Protein AF-A0A2M8BTG7-F1 (afdb_monomer)

Foldseek 3Di:
DDPVVVVVVPPDDPDPPDDDDDPDDLVCLVVLLVVLQVLLVVLLCVLVDQKDWDWDQDPNDTDIDIDGRPDHSVVSNVSSVVSNVVSVVSCCVNPNPPDDD

Sequence (101 aa):
MSEAMTHLVTSIQPQPNAQVMFLITDESAAEAIATLLSLAIINYASWKHEEFFLEISLGGEEQKIRIFRELTAKEYKEYGDTYFDQAKKLIEKYFPPDDPI

Organism: NCBI:txid1974532

Structure (mmCIF, N/CA/C/O backbone):
data_AF-A0A2M8BTG7-F1
#
_entry.id   AF-A0A2M8BTG7-F1
#
loop_
_atom_site.group_PDB
_atom_site.id
_atom_site.type_symbol
_atom_site.label_atom_id
_atom_site.label_alt_id
_atom_site.label_comp_id
_atom_site.label_asym_id
_atom_site.label_entity_id
_atom_site.label_seq_id
_atom_site.pdbx_PDB_ins_code
_atom_site.Cartn_x
_atom_site.Cartn_y
_atom_site.Cartn_z
_atom_site.occupancy
_atom_site.B_iso_or_equiv
_atom_site.auth_seq_id
_atom_site.auth_comp_id
_atom_site.auth_asym_id
_atom_site.auth_atom_id
_atom_site.pdbx_PDB_model_num
ATOM 1 N N . MET A 1 1 ? -15.668 -23.793 7.671 1.00 42.78 1 MET A N 1
ATOM 2 C CA . MET A 1 1 ? -14.288 -23.270 7.571 1.00 42.78 1 MET A CA 1
ATOM 3 C C . MET A 1 1 ? -13.353 -24.415 7.903 1.00 42.78 1 MET A C 1
ATOM 5 O O . MET A 1 1 ? -13.616 -25.080 8.896 1.00 42.78 1 MET A O 1
ATOM 9 N N . SER A 1 2 ? -12.369 -24.723 7.056 1.00 34.16 2 SER A N 1
ATOM 10 C CA . SER A 1 2 ? -11.444 -25.830 7.331 1.00 34.16 2 SER A CA 1
ATOM 11 C C . SER A 1 2 ? -10.473 -25.447 8.453 1.00 34.16 2 SER A C 1
ATOM 13 O O . SER A 1 2 ? -10.086 -24.285 8.571 1.00 34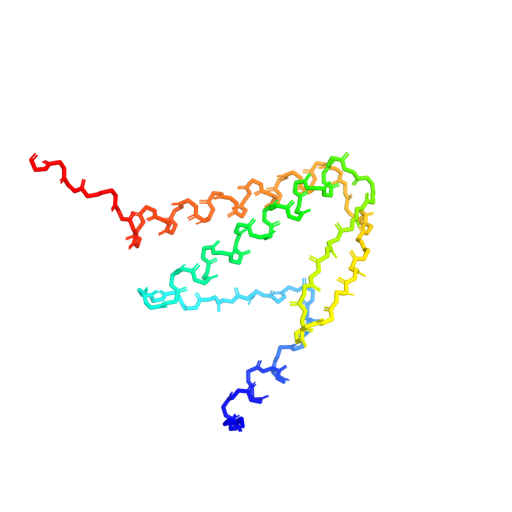.16 2 SER A O 1
ATOM 15 N N . GLU A 1 3 ? -10.068 -26.424 9.267 1.00 35.75 3 GLU A N 1
ATOM 16 C CA . GLU A 1 3 ? -9.144 -26.251 10.405 1.00 35.75 3 GLU A CA 1
ATOM 17 C C . GLU A 1 3 ? -7.808 -25.591 10.008 1.00 35.75 3 GLU A C 1
ATOM 19 O O . GLU A 1 3 ? -7.172 -24.918 10.818 1.00 35.75 3 GLU A O 1
ATOM 24 N N . ALA A 1 4 ? -7.416 -25.697 8.734 1.00 39.41 4 ALA A N 1
ATOM 25 C CA . ALA A 1 4 ? -6.225 -25.056 8.183 1.00 39.41 4 ALA A CA 1
ATOM 26 C C . ALA A 1 4 ? -6.298 -23.514 8.188 1.00 39.41 4 ALA A C 1
ATOM 28 O O . ALA A 1 4 ? -5.297 -22.856 8.465 1.00 39.41 4 ALA A O 1
ATOM 29 N N . MET A 1 5 ? -7.477 -22.921 7.948 1.00 31.14 5 MET A N 1
ATOM 30 C CA . MET A 1 5 ? -7.659 -21.460 8.006 1.00 31.14 5 MET A CA 1
ATOM 31 C C . MET A 1 5 ? -7.541 -20.928 9.438 1.00 31.14 5 MET A C 1
ATOM 33 O O . MET A 1 5 ? -7.040 -19.828 9.656 1.00 31.14 5 MET A O 1
ATOM 37 N N . THR A 1 6 ? -7.955 -21.718 10.430 1.00 34.19 6 THR A N 1
ATOM 38 C CA . THR A 1 6 ? -7.916 -21.328 11.845 1.00 34.19 6 THR A CA 1
ATOM 39 C C . THR A 1 6 ? -6.481 -21.276 12.393 1.00 34.19 6 THR A C 1
ATOM 41 O O . THR A 1 6 ? -6.180 -20.424 13.230 1.00 34.19 6 THR A O 1
ATOM 44 N N . HIS A 1 7 ? -5.567 -22.110 11.882 1.00 33.19 7 HIS A N 1
ATOM 45 C CA . HIS A 1 7 ? -4.153 -22.122 12.292 1.00 33.19 7 HIS A CA 1
ATOM 46 C C . HIS A 1 7 ? -3.303 -20.985 11.697 1.00 33.19 7 HIS A C 1
ATOM 48 O O . HIS A 1 7 ? -2.341 -20.541 12.332 1.00 33.19 7 HIS A O 1
ATOM 54 N N . LEU A 1 8 ? -3.665 -20.467 10.519 1.00 32.50 8 LEU A N 1
ATOM 55 C CA . LEU A 1 8 ? -2.967 -19.321 9.920 1.00 32.50 8 LEU A CA 1
ATOM 56 C C . LEU A 1 8 ? -3.261 -18.012 10.670 1.00 32.50 8 LEU A C 1
ATOM 58 O O . LEU A 1 8 ? -2.383 -17.171 10.824 1.00 32.50 8 LEU A O 1
ATOM 62 N N . VAL A 1 9 ? -4.484 -17.868 11.187 1.00 35.41 9 VAL A N 1
ATOM 63 C CA . VAL A 1 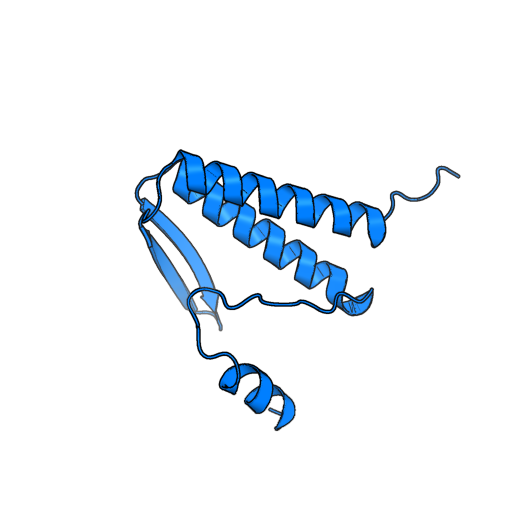9 ? -4.931 -16.665 11.910 1.00 35.41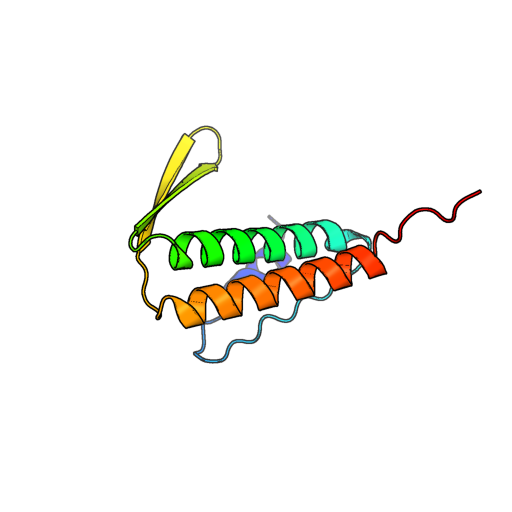 9 VAL A CA 1
ATOM 64 C C . VAL A 1 9 ? -4.429 -16.638 13.363 1.00 35.41 9 VAL A C 1
ATOM 66 O O . VAL A 1 9 ? -4.282 -15.567 13.942 1.00 35.41 9 VAL A O 1
ATOM 69 N N . THR A 1 10 ? -4.119 -17.792 13.965 1.00 31.23 10 THR A N 1
ATOM 70 C CA . THR A 1 10 ? -3.739 -17.889 15.392 1.00 31.23 10 THR A CA 1
ATOM 71 C C . THR A 1 10 ? -2.234 -17.868 15.674 1.00 31.23 10 THR A C 1
ATOM 73 O O . THR A 1 10 ? -1.846 -17.664 16.822 1.00 31.23 10 THR A O 1
ATOM 76 N N . SER A 1 11 ? -1.372 -18.045 14.668 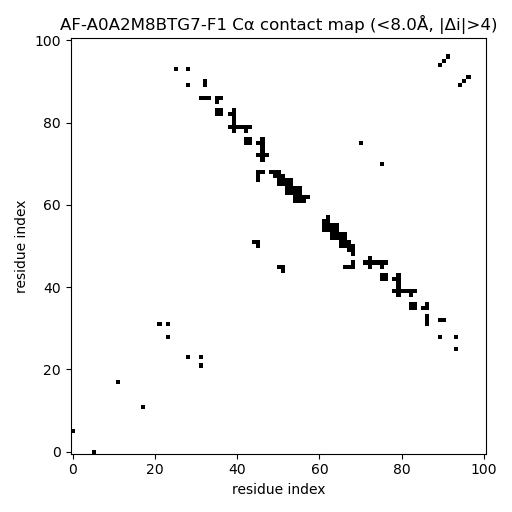1.00 31.94 11 SER A N 1
ATOM 77 C CA . SER A 1 11 ? 0.089 -18.105 14.865 1.00 31.94 11 SER A CA 1
ATOM 78 C C . SER A 1 11 ? 0.826 -16.782 14.629 1.00 31.94 11 SER A C 1
ATOM 80 O O . SER A 1 11 ? 2.010 -16.679 14.947 1.00 31.94 11 SER A O 1
ATOM 82 N N . ILE A 1 12 ? 0.142 -15.741 14.151 1.00 43.03 12 ILE A N 1
ATOM 83 C CA . ILE A 1 12 ? 0.742 -14.419 13.951 1.00 43.03 12 ILE A CA 1
ATOM 84 C C . ILE A 1 12 ? 0.420 -13.552 15.168 1.00 43.03 12 ILE A C 1
ATOM 86 O O . ILE A 1 12 ? -0.480 -12.716 15.147 1.00 43.03 12 ILE A O 1
ATOM 90 N N . GLN A 1 13 ? 1.150 -13.757 16.266 1.00 38.69 13 GLN A N 1
ATOM 91 C CA . GLN A 1 13 ? 1.217 -12.709 17.281 1.00 38.69 13 GLN A CA 1
ATOM 92 C C . GLN A 1 13 ? 1.981 -11.518 16.684 1.00 38.69 13 GLN A C 1
ATOM 94 O O . GLN A 1 13 ? 3.102 -11.713 16.206 1.00 38.69 13 GLN A O 1
ATOM 99 N N . PRO A 1 14 ? 1.411 -10.300 16.685 1.00 40.62 14 PRO A N 1
ATOM 100 C CA . PRO A 1 14 ? 2.084 -9.126 16.151 1.00 40.62 14 PRO A CA 1
ATOM 101 C C . PRO A 1 14 ? 3.290 -8.802 17.039 1.00 40.62 14 PRO A C 1
ATOM 103 O O . PRO A 1 14 ? 3.158 -8.225 18.115 1.00 40.62 14 PRO A O 1
ATOM 106 N N . GLN A 1 15 ? 4.477 -9.227 16.610 1.00 44.34 15 GLN A N 1
ATOM 107 C CA . GLN A 1 15 ? 5.736 -8.787 17.199 1.00 44.34 15 GLN A CA 1
ATOM 108 C C . GLN A 1 15 ? 6.223 -7.517 16.490 1.00 44.34 15 GLN A C 1
ATOM 110 O O . GLN A 1 15 ? 5.937 -7.352 15.303 1.00 44.34 15 GLN A O 1
ATOM 115 N N . PRO A 1 16 ? 7.016 -6.654 17.157 1.00 42.78 16 PRO A N 1
ATOM 116 C CA . PRO A 1 16 ? 7.505 -5.391 16.586 1.00 42.78 16 PRO A CA 1
ATOM 117 C C . PRO A 1 16 ? 8.266 -5.534 15.257 1.00 42.78 16 PRO A C 1
ATOM 119 O O . PRO A 1 16 ? 8.424 -4.556 14.541 1.00 42.78 16 PRO A O 1
ATOM 122 N N . ASN A 1 17 ? 8.710 -6.750 14.920 1.00 47.00 17 ASN A N 1
ATOM 123 C CA . ASN A 1 17 ? 9.451 -7.086 13.704 1.00 47.00 17 ASN A CA 1
ATOM 124 C C . ASN A 1 17 ? 8.839 -8.284 12.956 1.00 47.00 17 ASN A C 1
ATOM 126 O O . ASN A 1 17 ? 9.565 -9.053 12.325 1.00 47.00 17 ASN A O 1
ATOM 130 N N . ALA A 1 18 ? 7.526 -8.504 13.070 1.00 44.19 18 ALA A N 1
ATOM 131 C CA . ALA A 1 18 ? 6.859 -9.569 12.332 1.00 44.19 18 ALA A CA 1
ATOM 132 C C . ALA A 1 18 ? 6.972 -9.300 10.821 1.00 44.19 18 ALA A C 1
ATOM 134 O O . ALA A 1 18 ? 6.262 -8.468 10.261 1.00 44.19 18 ALA A O 1
ATOM 135 N N . GLN A 1 19 ? 7.894 -9.997 10.158 1.00 49.38 19 GLN A N 1
ATOM 136 C CA . GLN A 1 19 ? 7.960 -10.023 8.705 1.00 49.38 19 GLN A CA 1
ATOM 137 C C . GLN A 1 19 ? 6.883 -10.977 8.203 1.00 49.38 19 GLN A C 1
ATOM 139 O O . GLN A 1 19 ? 6.951 -12.186 8.426 1.00 49.38 19 GLN A O 1
ATOM 144 N N . VAL A 1 20 ? 5.875 -10.428 7.531 1.00 49.84 20 VAL A N 1
ATOM 145 C CA . VAL A 1 20 ? 4.894 -11.242 6.819 1.00 49.84 20 VAL A CA 1
ATOM 146 C C . VAL A 1 20 ? 5.528 -11.669 5.500 1.00 49.84 20 VAL A C 1
ATOM 148 O O . VAL A 1 20 ? 5.760 -10.852 4.611 1.00 49.84 20 VAL A O 1
ATOM 151 N N . MET A 1 21 ? 5.853 -12.955 5.392 1.00 54.19 21 MET A N 1
ATOM 152 C CA . MET A 1 21 ? 6.338 -13.557 4.155 1.00 54.19 21 MET A CA 1
ATOM 153 C C . MET A 1 21 ? 5.142 -14.079 3.360 1.00 54.19 21 MET A C 1
ATOM 155 O O . MET A 1 21 ? 4.465 -15.011 3.790 1.00 54.19 21 MET A O 1
ATOM 159 N N . PHE A 1 22 ? 4.896 -13.495 2.192 1.00 56.47 22 PHE A N 1
ATOM 160 C CA . PHE A 1 22 ? 3.906 -14.002 1.249 1.00 56.47 22 PHE A CA 1
ATOM 161 C C . PHE A 1 22 ? 4.592 -14.960 0.274 1.00 56.47 22 PHE A C 1
ATOM 163 O O . PHE A 1 22 ? 5.514 -14.566 -0.441 1.00 56.47 22 PHE A O 1
ATOM 170 N N . LEU A 1 23 ? 4.150 -16.220 0.234 1.00 66.38 23 LEU A N 1
ATOM 171 C CA . LEU A 1 23 ? 4.479 -17.102 -0.883 1.00 66.38 23 LEU A CA 1
ATOM 172 C C . LEU A 1 23 ? 3.572 -16.715 -2.055 1.00 66.38 23 LEU A C 1
ATOM 174 O O . LEU A 1 23 ? 2.372 -16.977 -2.024 1.00 66.38 23 LEU A O 1
ATOM 178 N N . ILE A 1 24 ? 4.150 -16.063 -3.062 1.00 75.94 24 ILE A N 1
ATOM 179 C CA . ILE A 1 24 ? 3.414 -15.581 -4.232 1.00 75.94 24 ILE A CA 1
ATOM 180 C C . ILE A 1 24 ? 3.554 -16.605 -5.359 1.00 75.94 24 ILE A C 1
ATOM 182 O O . ILE A 1 24 ? 4.652 -16.827 -5.880 1.00 75.94 24 ILE A O 1
ATOM 186 N N . THR A 1 25 ? 2.439 -17.229 -5.721 1.00 77.81 25 THR A N 1
ATOM 187 C CA . THR A 1 25 ? 2.296 -18.123 -6.876 1.00 77.81 25 THR A CA 1
ATOM 188 C C . THR A 1 25 ? 1.548 -17.391 -7.988 1.00 77.81 25 THR A C 1
ATOM 190 O O . THR A 1 25 ? 1.008 -16.313 -7.752 1.00 77.81 25 THR A O 1
ATOM 193 N N . ASP A 1 26 ? 1.480 -17.966 -9.189 1.00 76.38 26 ASP A N 1
ATOM 194 C CA . ASP A 1 26 ? 0.691 -17.384 -10.288 1.00 76.38 26 ASP A CA 1
ATOM 195 C C . ASP A 1 26 ? -0.788 -17.217 -9.891 1.00 76.38 26 ASP A C 1
ATOM 197 O O . ASP A 1 26 ? -1.422 -16.222 -10.229 1.00 76.38 26 ASP A O 1
ATOM 201 N N . GLU A 1 27 ? -1.311 -18.153 -9.095 1.00 79.69 27 GLU A N 1
ATOM 202 C CA . GLU A 1 27 ? -2.690 -18.148 -8.594 1.00 79.69 27 GLU A CA 1
ATOM 203 C C . GLU A 1 27 ? -2.953 -17.095 -7.509 1.00 79.69 27 GLU A C 1
ATOM 205 O O . GLU A 1 27 ? -4.098 -16.698 -7.348 1.00 79.69 27 GLU A O 1
ATOM 210 N N . SER A 1 28 ? -1.926 -16.657 -6.765 1.00 81.00 28 SER A N 1
ATOM 211 C CA . SER A 1 28 ? -2.056 -15.675 -5.672 1.00 81.00 28 SER A CA 1
ATOM 212 C C . SER A 1 28 ? -1.435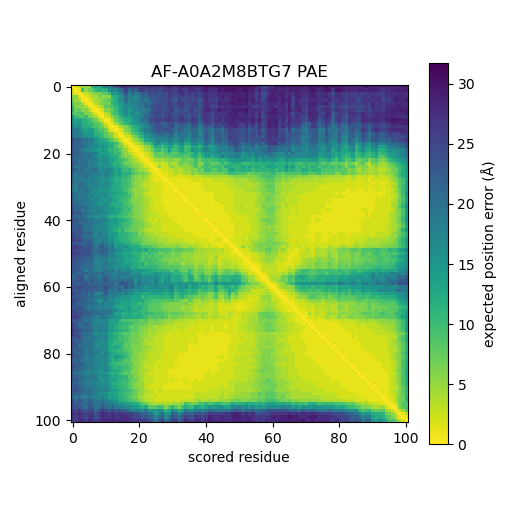 -14.308 -5.985 1.00 81.00 28 SER A C 1
ATOM 214 O O . SER A 1 28 ? -1.413 -13.404 -5.139 1.00 81.00 28 SER A O 1
ATOM 216 N N . ALA A 1 29 ? -0.884 -14.145 -7.192 1.00 83.75 29 ALA A N 1
ATOM 217 C CA . ALA A 1 29 ? -0.186 -12.935 -7.609 1.00 83.75 29 ALA A CA 1
ATOM 218 C C . ALA A 1 29 ? -1.119 -11.723 -7.644 1.00 83.75 29 ALA A C 1
ATOM 220 O O . ALA A 1 29 ? -0.733 -10.643 -7.194 1.00 83.75 29 ALA A O 1
ATOM 221 N N . ALA A 1 30 ? -2.350 -11.903 -8.128 1.00 87.06 30 ALA A N 1
ATOM 222 C CA . ALA A 1 30 ? -3.337 -10.834 -8.203 1.00 87.06 30 ALA A CA 1
ATOM 223 C C . ALA A 1 30 ? -3.702 -10.302 -6.807 1.00 87.06 30 ALA A C 1
ATOM 225 O O . ALA A 1 30 ? -3.712 -9.090 -6.592 1.00 87.06 30 ALA A O 1
ATOM 226 N N . GLU A 1 31 ? -3.926 -11.186 -5.834 1.00 85.25 31 GLU A N 1
ATOM 227 C CA . GLU A 1 31 ? -4.237 -10.832 -4.449 1.00 85.25 31 GLU A CA 1
ATOM 228 C C . GLU A 1 31 ? -3.055 -10.145 -3.762 1.00 85.25 31 GLU A C 1
ATOM 230 O O . GLU A 1 31 ? -3.239 -9.152 -3.050 1.00 85.25 31 GLU A O 1
ATOM 235 N N . ALA A 1 32 ? -1.832 -10.630 -3.997 1.00 85.56 32 ALA A N 1
ATOM 236 C CA . ALA A 1 32 ? -0.623 -10.007 -3.469 1.00 85.56 32 ALA A CA 1
ATOM 237 C C . ALA A 1 32 ? -0.433 -8.586 -4.029 1.00 85.56 32 ALA A C 1
ATOM 239 O O . ALA A 1 32 ? -0.191 -7.646 -3.268 1.00 85.56 32 ALA A O 1
ATOM 240 N N . ILE A 1 33 ? -0.612 -8.404 -5.342 1.00 88.75 33 ILE A N 1
ATOM 241 C CA . ILE A 1 33 ? -0.560 -7.092 -6.003 1.00 88.75 33 ILE A CA 1
ATOM 242 C 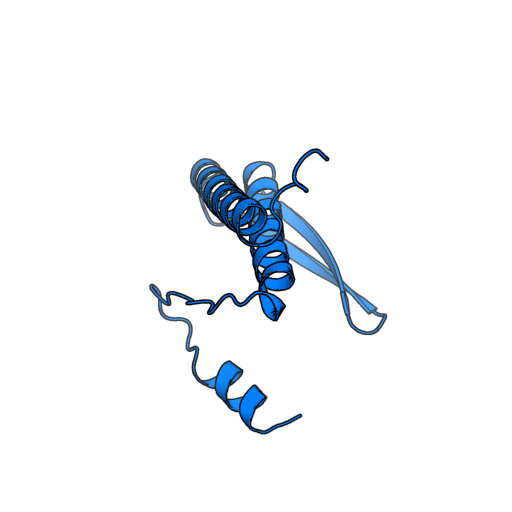C . ILE A 1 33 ? -1.651 -6.169 -5.448 1.00 88.75 33 ILE A C 1
ATOM 244 O O . ILE A 1 33 ? -1.352 -5.041 -5.058 1.00 88.75 33 ILE A O 1
ATOM 248 N N . ALA A 1 34 ? -2.897 -6.640 -5.348 1.00 88.31 34 ALA A N 1
ATOM 249 C CA . ALA A 1 34 ? -4.012 -5.856 -4.819 1.00 88.31 34 ALA A CA 1
ATOM 250 C C . ALA A 1 34 ? -3.775 -5.419 -3.364 1.00 88.31 34 ALA A C 1
ATOM 252 O O . ALA A 1 34 ? -4.067 -4.277 -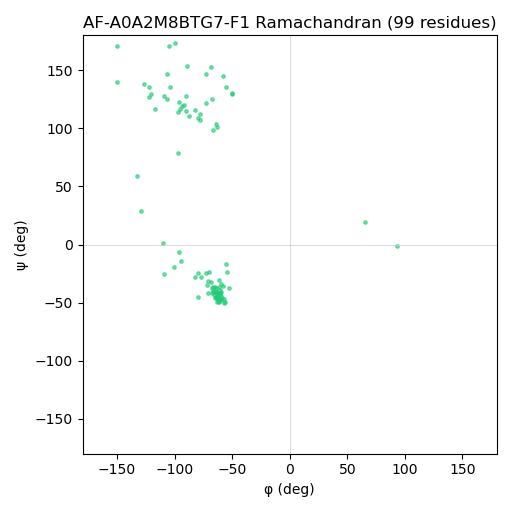2.999 1.00 88.31 34 ALA A O 1
ATOM 253 N N . THR A 1 35 ? -3.189 -6.296 -2.546 1.00 86.69 35 THR A N 1
ATOM 254 C CA . THR A 1 35 ? -2.824 -5.994 -1.156 1.00 86.69 35 THR A CA 1
ATOM 255 C C . THR A 1 35 ? -1.770 -4.890 -1.094 1.00 86.69 35 THR A C 1
ATOM 257 O O . THR A 1 35 ? -1.956 -3.898 -0.390 1.00 86.69 35 THR A O 1
ATOM 260 N N . LEU A 1 36 ? -0.689 -5.009 -1.869 1.00 88.75 36 LEU A N 1
ATOM 261 C CA . LEU A 1 36 ? 0.383 -4.009 -1.912 1.00 88.75 36 LEU A CA 1
ATOM 262 C C . LEU A 1 36 ? -0.106 -2.654 -2.434 1.00 88.75 36 LEU A C 1
ATOM 264 O O . LEU A 1 36 ? 0.223 -1.618 -1.858 1.00 88.75 36 LEU A O 1
ATOM 268 N N . LEU A 1 37 ? -0.940 -2.646 -3.477 1.00 93.00 37 LEU A N 1
ATOM 269 C CA . LEU A 1 37 ? -1.539 -1.414 -3.991 1.00 93.00 37 LEU A CA 1
ATOM 270 C C . LEU A 1 37 ? -2.464 -0.759 -2.960 1.00 93.00 37 LEU A C 1
ATOM 272 O O . LEU A 1 37 ? -2.424 0.458 -2.790 1.00 93.00 37 LEU A O 1
ATOM 276 N N . SER A 1 38 ? -3.243 -1.553 -2.225 1.00 89.81 38 SER A N 1
ATOM 277 C CA . SER A 1 38 ? -4.096 -1.046 -1.144 1.00 89.81 38 SER A CA 1
ATOM 278 C C . SER A 1 38 ? -3.259 -0.403 -0.034 1.00 89.81 38 SER A C 1
ATOM 280 O O . SER A 1 38 ? -3.556 0.713 0.393 1.00 89.81 38 SER A O 1
ATOM 282 N N . LEU A 1 39 ? -2.162 -1.047 0.383 1.00 89.19 39 LEU A N 1
ATOM 283 C CA . LEU A 1 39 ? -1.220 -0.480 1.353 1.00 89.19 39 LEU A CA 1
ATOM 284 C C . LEU A 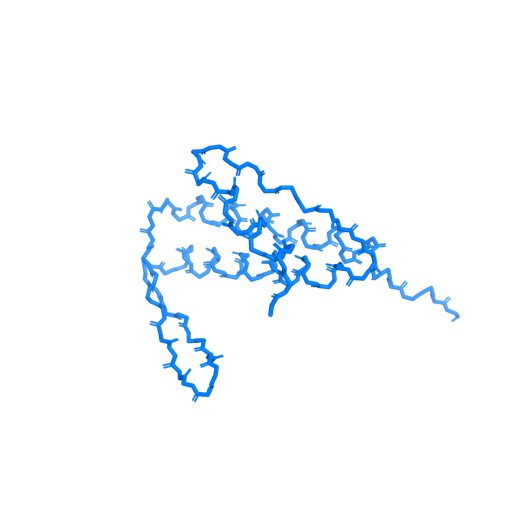1 39 ? -0.592 0.822 0.842 1.00 89.19 39 LEU A C 1
ATOM 286 O O . LEU A 1 39 ? -0.498 1.786 1.604 1.00 89.19 39 LEU A O 1
ATOM 290 N N . ALA A 1 40 ? -0.209 0.884 -0.436 1.00 93.00 40 ALA A N 1
ATOM 291 C CA . ALA A 1 40 ? 0.318 2.100 -1.048 1.00 93.00 40 ALA A CA 1
ATOM 292 C C . ALA A 1 40 ? -0.704 3.251 -1.003 1.00 93.00 40 ALA A C 1
ATOM 294 O O . ALA A 1 40 ? -0.372 4.348 -0.557 1.00 93.00 40 ALA A O 1
ATOM 295 N N . ILE A 1 41 ? -1.962 2.993 -1.380 1.00 92.50 41 ILE A N 1
ATOM 296 C CA . ILE A 1 41 ? -3.054 3.983 -1.355 1.00 92.50 41 ILE A CA 1
ATOM 297 C C . ILE A 1 41 ? -3.288 4.512 0.063 1.00 92.50 41 ILE A C 1
ATOM 299 O O . ILE A 1 41 ? -3.341 5.726 0.262 1.00 92.50 41 ILE A O 1
ATOM 303 N N . ILE A 1 42 ? -3.382 3.617 1.051 1.00 90.38 42 ILE A N 1
ATOM 304 C CA . ILE A 1 42 ? -3.556 3.976 2.466 1.00 90.38 42 ILE A CA 1
ATOM 305 C C . ILE A 1 42 ? -2.411 4.882 2.929 1.00 90.38 42 ILE A C 1
ATOM 307 O O . ILE A 1 42 ? -2.647 5.921 3.541 1.00 90.38 42 ILE A O 1
ATOM 311 N N . ASN A 1 43 ? -1.167 4.526 2.604 1.00 92.19 43 ASN A N 1
ATOM 312 C CA . ASN A 1 43 ? 0.000 5.316 2.987 1.00 92.19 43 ASN A CA 1
ATOM 313 C C . ASN A 1 43 ? 0.034 6.682 2.284 1.00 92.19 43 ASN A C 1
ATOM 315 O O . ASN A 1 43 ? 0.316 7.691 2.927 1.00 92.19 43 ASN A O 1
ATOM 319 N N . TYR A 1 44 ? -0.318 6.766 1.000 1.00 94.38 44 TYR A N 1
ATOM 320 C CA . TYR A 1 44 ? -0.400 8.051 0.303 1.00 94.38 44 TYR A CA 1
ATOM 321 C C . TYR A 1 44 ? -1.524 8.948 0.826 1.00 94.38 44 TYR A C 1
ATOM 323 O O . TYR A 1 44 ? -1.324 10.160 0.933 1.00 94.38 44 TYR A O 1
ATOM 331 N N . ALA A 1 45 ? -2.670 8.379 1.205 1.00 91.88 45 ALA A N 1
ATOM 332 C CA . ALA A 1 45 ? -3.732 9.125 1.871 1.00 91.88 45 ALA A CA 1
ATOM 333 C C . ALA A 1 45 ? -3.238 9.697 3.212 1.00 91.88 45 ALA A C 1
ATOM 335 O O . ALA A 1 45 ? -3.325 10.907 3.421 1.00 91.88 45 ALA A O 1
ATOM 336 N N . SER A 1 46 ? -2.609 8.872 4.056 1.00 91.56 46 SER A N 1
ATOM 337 C CA . SER A 1 46 ? -1.985 9.296 5.322 1.00 91.56 46 SER A CA 1
ATOM 338 C C . SER A 1 46 ? -0.849 10.308 5.143 1.00 91.56 46 SER A C 1
ATOM 340 O O . SER A 1 46 ? -0.602 11.145 6.008 1.00 91.56 46 SER A O 1
ATOM 342 N N . TRP A 1 47 ? -0.123 10.263 4.023 1.00 92.94 47 TRP A N 1
ATOM 343 C CA . TRP A 1 47 ? 0.894 11.267 3.711 1.00 92.94 47 TRP A CA 1
ATOM 344 C C . TRP A 1 47 ? 0.260 12.645 3.479 1.00 92.94 47 TRP A C 1
ATOM 346 O O . TRP A 1 47 ? 0.776 13.657 3.962 1.00 92.94 47 TRP A O 1
ATOM 356 N N . LYS A 1 48 ? -0.852 12.692 2.735 1.00 93.19 48 LYS A N 1
ATOM 357 C CA . LYS A 1 48 ? -1.529 13.938 2.346 1.00 93.19 48 LYS A CA 1
ATOM 358 C C . LYS A 1 48 ? -2.456 14.496 3.417 1.00 93.19 48 LYS A C 1
ATOM 360 O O . LYS A 1 48 ? -2.651 15.710 3.461 1.00 93.19 48 LYS A O 1
ATOM 365 N N . HIS A 1 49 ? -3.007 13.635 4.258 1.00 90.19 49 HIS A N 1
ATOM 366 C CA . HIS A 1 49 ? -4.041 13.985 5.218 1.00 90.19 49 HIS A CA 1
ATOM 367 C C . HIS A 1 49 ? -3.630 13.545 6.621 1.00 90.19 49 HIS A C 1
ATOM 369 O O . HIS A 1 49 ? -3.106 12.455 6.815 1.00 90.19 49 HIS A O 1
ATOM 375 N N . GLU A 1 50 ? -3.872 14.394 7.618 1.00 85.38 50 GLU A N 1
ATOM 376 C CA . GLU A 1 50 ? -3.637 14.024 9.023 1.00 85.38 50 GLU A CA 1
ATOM 377 C C . GLU A 1 50 ? -4.654 12.985 9.518 1.00 85.38 50 GLU A C 1
ATOM 379 O O . GLU A 1 50 ? -4.382 12.224 10.446 1.00 85.38 50 GLU A O 1
ATOM 384 N N . GLU A 1 51 ? -5.811 12.942 8.861 1.00 88.62 51 GLU A N 1
ATOM 385 C CA . GLU A 1 51 ? -6.919 12.046 9.139 1.00 88.62 51 GLU A CA 1
ATOM 386 C C . GLU A 1 51 ? -7.682 11.753 7.840 1.00 88.62 51 GLU A C 1
ATOM 388 O O . GLU A 1 51 ? -7.907 12.662 7.035 1.00 88.62 51 GLU A O 1
ATOM 393 N N . PHE A 1 52 ? -8.111 10.505 7.642 1.00 88.56 52 PHE A N 1
ATOM 394 C CA . PHE A 1 52 ? -9.008 10.129 6.548 1.00 88.56 52 PHE A CA 1
ATOM 395 C C . PHE A 1 52 ? -9.907 8.939 6.918 1.00 88.56 52 PHE A C 1
ATOM 397 O O . PHE A 1 52 ? -9.743 8.298 7.959 1.00 88.56 52 PHE A O 1
ATOM 404 N N . PHE A 1 53 ? -10.875 8.651 6.047 1.00 86.94 53 PHE A N 1
ATOM 405 C CA . PHE A 1 53 ? -11.852 7.582 6.227 1.00 86.94 53 PHE A CA 1
ATOM 406 C C . PHE A 1 53 ? -11.787 6.606 5.053 1.00 86.94 53 PHE A C 1
ATOM 408 O O . PHE A 1 53 ? -11.759 7.027 3.898 1.00 86.94 53 PHE A O 1
ATOM 415 N N . LEU A 1 54 ? -11.803 5.312 5.358 1.00 82.69 54 LEU A N 1
ATOM 416 C CA . LEU A 1 54 ? -12.042 4.240 4.397 1.00 82.69 54 LEU A CA 1
ATOM 417 C C . LEU A 1 54 ? -13.433 3.682 4.636 1.00 82.69 54 LEU A C 1
ATOM 419 O O . LEU A 1 54 ? -13.753 3.261 5.744 1.00 82.69 54 LEU A O 1
ATOM 423 N N . GLU A 1 55 ? -14.249 3.669 3.596 1.00 84.25 55 GLU A N 1
ATOM 424 C CA . GLU A 1 55 ? -15.537 2.993 3.619 1.00 84.25 55 GLU A CA 1
ATOM 425 C C . GLU A 1 55 ? -15.357 1.607 3.005 1.00 84.25 55 GLU A C 1
ATOM 427 O O . GLU A 1 55 ? -14.864 1.475 1.885 1.00 84.25 55 GLU A O 1
ATOM 432 N N . ILE A 1 56 ? -15.690 0.572 3.771 1.00 79.81 56 ILE A N 1
ATOM 433 C CA . ILE A 1 56 ? -15.597 -0.818 3.336 1.00 79.81 56 ILE A CA 1
ATOM 434 C C . ILE A 1 56 ? -16.984 -1.434 3.468 1.00 79.81 56 ILE A C 1
ATOM 436 O O . ILE A 1 56 ? -17.597 -1.383 4.535 1.00 79.81 56 ILE A O 1
ATOM 440 N N . SER A 1 57 ? -17.474 -2.035 2.387 1.00 74.69 57 SER A N 1
ATOM 441 C CA . SER A 1 57 ? -18.707 -2.818 2.407 1.00 74.69 57 SER A CA 1
ATOM 442 C C . SER A 1 57 ? -18.381 -4.263 2.780 1.00 74.69 57 SER A C 1
ATOM 444 O O . SER A 1 57 ? -17.773 -4.991 1.993 1.00 74.69 57 SER A O 1
ATOM 446 N N . LEU A 1 58 ? -18.791 -4.695 3.971 1.00 67.38 58 LEU A N 1
ATOM 447 C CA . LEU A 1 58 ? -18.651 -6.081 4.424 1.00 67.38 58 LEU A CA 1
ATOM 448 C C . LEU A 1 58 ? -20.044 -6.662 4.657 1.00 67.38 58 LEU A C 1
ATOM 450 O O . LEU A 1 58 ? -20.800 -6.177 5.489 1.00 67.38 58 LEU A O 1
ATOM 454 N N . GLY A 1 59 ? -20.412 -7.696 3.895 1.00 71.31 59 GLY A N 1
ATOM 455 C CA . GLY A 1 59 ? -21.691 -8.393 4.088 1.00 71.31 59 GLY A CA 1
ATOM 456 C C . GLY A 1 59 ? -22.952 -7.558 3.813 1.00 71.31 59 GLY A C 1
ATOM 457 O O . GLY A 1 59 ? -24.023 -7.937 4.272 1.00 71.31 59 GLY A O 1
ATOM 458 N N . GLY A 1 60 ? -22.846 -6.453 3.067 1.00 78.44 60 GLY A N 1
ATOM 459 C CA . GLY A 1 60 ? -23.975 -5.567 2.744 1.00 78.44 60 GLY A CA 1
ATOM 460 C C . GLY A 1 60 ? -24.162 -4.385 3.701 1.00 78.44 60 GLY A C 1
ATOM 461 O O . GLY A 1 60 ? -25.032 -3.556 3.454 1.00 78.44 60 GLY A O 1
ATOM 462 N N . GLU A 1 61 ? -23.332 -4.271 4.741 1.00 76.31 61 GLU A N 1
ATOM 463 C CA . GLU A 1 61 ? -23.276 -3.100 5.619 1.00 76.31 61 GLU A CA 1
ATOM 464 C C . GLU A 1 61 ? -22.043 -2.243 5.286 1.00 76.31 61 GLU A C 1
ATOM 466 O O . GLU A 1 61 ? -20.941 -2.760 5.076 1.00 76.31 61 GLU A O 1
ATOM 471 N N . GLU A 1 62 ? -22.232 -0.923 5.211 1.00 77.69 62 GLU A N 1
ATOM 472 C CA . GLU A 1 62 ? -21.140 0.040 5.047 1.00 77.69 62 GLU A CA 1
ATOM 473 C C . GLU A 1 62 ? -20.503 0.338 6.404 1.00 77.69 62 GLU A C 1
ATOM 475 O O . GLU A 1 62 ? -21.125 0.927 7.292 1.00 77.69 62 GLU A O 1
ATOM 480 N N . GLN A 1 63 ? -19.232 -0.030 6.554 1.00 79.69 63 GLN A N 1
ATOM 481 C CA . GLN A 1 63 ? -18.443 0.306 7.728 1.00 79.69 63 GLN A CA 1
ATOM 482 C C . GLN A 1 63 ? -17.383 1.349 7.371 1.00 79.69 63 GLN A C 1
ATOM 484 O O . GLN A 1 63 ? -16.585 1.167 6.453 1.00 79.69 63 GLN A O 1
ATOM 489 N N . LYS A 1 64 ? -17.344 2.445 8.137 1.00 82.31 64 LYS A N 1
ATOM 490 C CA . LYS A 1 64 ? -16.320 3.489 8.012 1.00 82.31 64 LYS A CA 1
ATOM 491 C C . LYS A 1 64 ? -15.193 3.243 9.002 1.00 82.31 64 LYS A C 1
ATOM 493 O O . LYS A 1 64 ? -15.396 3.313 10.213 1.00 82.31 64 LYS A O 1
ATOM 498 N N . ILE A 1 65 ? -13.996 2.999 8.486 1.00 82.75 65 ILE A N 1
ATOM 499 C CA . ILE A 1 65 ? -12.759 2.930 9.257 1.00 82.75 65 ILE A CA 1
ATOM 500 C C . ILE A 1 65 ? -12.117 4.312 9.234 1.00 82.75 65 ILE A C 1
ATOM 502 O O . ILE A 1 65 ? -11.775 4.837 8.176 1.00 82.75 65 ILE A O 1
ATOM 506 N N . ARG A 1 66 ? -11.961 4.908 10.415 1.00 84.88 66 ARG A N 1
ATOM 507 C CA . ARG A 1 66 ? -11.259 6.179 10.600 1.00 84.88 66 ARG A CA 1
ATOM 508 C C . ARG A 1 66 ? -9.787 5.898 10.863 1.00 84.88 66 ARG A C 1
ATOM 510 O O . ARG A 1 66 ? -9.474 5.117 11.758 1.00 84.88 66 ARG A O 1
ATOM 517 N N . ILE A 1 67 ? -8.905 6.536 10.103 1.00 84.81 67 ILE A N 1
ATOM 518 C CA . ILE A 1 67 ? -7.458 6.370 10.229 1.00 84.81 67 ILE A CA 1
ATOM 519 C C . ILE A 1 67 ? -6.832 7.721 10.546 1.00 84.81 67 ILE A C 1
ATOM 521 O O . ILE A 1 67 ? -7.073 8.714 9.857 1.00 84.81 67 ILE A O 1
ATOM 525 N N . PHE A 1 68 ? -6.008 7.730 11.591 1.00 86.75 68 PHE A N 1
ATOM 526 C CA . PHE A 1 68 ? -5.202 8.872 11.991 1.00 86.75 68 PHE A CA 1
ATOM 527 C C . PHE A 1 68 ? -3.743 8.623 11.648 1.00 86.75 68 PHE A C 1
ATOM 529 O O . PHE A 1 68 ? -3.255 7.494 11.695 1.00 86.75 68 PHE A O 1
ATOM 536 N N . ARG A 1 69 ? -3.045 9.699 11.309 1.00 87.38 69 ARG A N 1
ATOM 537 C CA . ARG A 1 69 ? -1.620 9.658 11.017 1.00 87.38 69 ARG A CA 1
ATOM 538 C C . ARG A 1 69 ? -0.814 9.466 12.310 1.00 87.38 69 ARG A C 1
ATOM 540 O O . ARG A 1 69 ? -0.879 10.311 13.197 1.00 87.38 69 ARG A O 1
ATOM 547 N N . GLU A 1 70 ? -0.018 8.400 12.386 1.00 89.69 70 GLU A N 1
ATOM 548 C CA . GLU A 1 70 ? 0.828 8.076 13.554 1.00 89.69 70 GLU A CA 1
ATOM 549 C C . GLU A 1 70 ? 2.332 8.270 13.290 1.00 89.69 70 GLU A C 1
ATOM 551 O O . GLU A 1 70 ? 3.102 8.528 14.212 1.00 89.69 70 GLU A O 1
ATOM 556 N N . LEU A 1 71 ? 2.748 8.185 12.025 1.00 90.62 71 LEU A N 1
ATOM 557 C CA . LEU A 1 71 ? 4.114 8.449 11.559 1.00 90.62 71 LEU A CA 1
ATOM 558 C C . LEU A 1 71 ? 4.253 9.848 10.944 1.00 90.62 71 LEU A C 1
ATOM 560 O O . LEU A 1 71 ? 3.274 10.568 10.716 1.00 90.62 71 LEU A O 1
ATOM 564 N N . THR A 1 72 ? 5.479 10.247 10.615 1.00 93.62 72 THR A N 1
ATOM 565 C CA . THR A 1 72 ? 5.698 11.490 9.874 1.00 93.62 72 THR A CA 1
ATOM 566 C C . THR A 1 72 ? 5.168 11.384 8.444 1.00 93.62 72 THR A C 1
ATOM 568 O O . THR A 1 72 ? 5.150 10.321 7.822 1.00 93.62 72 THR A O 1
ATOM 571 N N . ALA A 1 73 ? 4.790 12.527 7.867 1.00 92.44 73 ALA A N 1
ATOM 572 C CA . ALA A 1 73 ? 4.370 12.613 6.468 1.00 92.44 73 ALA A CA 1
ATOM 573 C C . ALA A 1 73 ? 5.411 11.999 5.506 1.00 92.44 73 ALA A C 1
ATOM 575 O O . ALA A 1 73 ? 5.053 11.355 4.523 1.00 92.44 73 ALA A O 1
ATOM 576 N N . LYS A 1 74 ? 6.706 12.174 5.800 1.00 94.94 74 LYS A N 1
ATOM 577 C CA . LYS A 1 74 ? 7.794 11.621 4.987 1.00 94.94 74 LYS A CA 1
ATOM 578 C C . LYS A 1 74 ? 7.801 10.091 5.010 1.00 94.94 74 LYS A C 1
ATOM 580 O O . LYS A 1 74 ? 7.877 9.492 3.944 1.00 94.94 74 LYS A O 1
ATOM 585 N N . GLU A 1 75 ? 7.666 9.483 6.185 1.00 93.12 75 GLU A N 1
ATOM 586 C CA . GLU A 1 75 ? 7.657 8.021 6.343 1.00 93.12 75 GLU A CA 1
ATOM 587 C C . GLU A 1 75 ? 6.472 7.382 5.614 1.00 93.12 75 GLU A C 1
ATOM 589 O O . GLU A 1 75 ? 6.654 6.417 4.879 1.00 93.12 75 GLU A O 1
ATOM 594 N N . TYR A 1 76 ? 5.275 7.971 5.712 1.00 93.00 76 TYR A N 1
ATOM 595 C CA . TYR A 1 76 ? 4.119 7.496 4.943 1.00 93.00 76 TYR A CA 1
ATOM 596 C C . TYR A 1 76 ? 4.359 7.546 3.435 1.00 93.00 76 TYR A C 1
ATOM 598 O O . TYR A 1 76 ? 4.007 6.611 2.720 1.00 93.00 76 TYR A O 1
ATOM 606 N N . LYS A 1 77 ? 4.991 8.612 2.932 1.00 95.56 77 LYS A N 1
ATOM 607 C CA . LYS A 1 77 ? 5.347 8.679 1.513 1.00 95.56 77 LYS A CA 1
ATOM 608 C C . LYS A 1 77 ? 6.326 7.564 1.134 1.00 95.56 77 LYS A C 1
ATOM 610 O O . LYS A 1 77 ? 6.110 6.892 0.132 1.00 95.56 77 LYS A O 1
ATOM 615 N N . GLU A 1 78 ? 7.377 7.369 1.927 1.00 95.00 78 GLU A N 1
ATOM 616 C CA . GLU A 1 78 ? 8.416 6.360 1.678 1.00 95.00 78 GLU A CA 1
ATOM 617 C C . GLU A 1 78 ? 7.852 4.934 1.689 1.00 95.00 78 GLU A C 1
ATOM 619 O O . GLU A 1 78 ? 8.181 4.129 0.814 1.00 95.00 78 GLU A O 1
ATOM 624 N N . TYR A 1 79 ? 6.954 4.621 2.624 1.00 90.81 79 TYR A N 1
ATOM 625 C CA . TYR A 1 79 ? 6.257 3.337 2.638 1.00 90.81 79 TYR A CA 1
ATOM 626 C C . TYR A 1 79 ? 5.300 3.182 1.458 1.00 90.81 79 TYR A C 1
ATOM 628 O O . TYR A 1 79 ? 5.285 2.121 0.837 1.00 90.81 79 TYR A O 1
ATOM 636 N N . GLY A 1 80 ? 4.559 4.235 1.098 1.00 94.38 80 GLY A N 1
ATOM 637 C CA . GLY A 1 80 ? 3.710 4.236 -0.093 1.00 94.38 80 GLY A CA 1
ATOM 638 C C . GLY A 1 80 ? 4.495 3.912 -1.367 1.00 94.38 80 GLY A C 1
ATOM 639 O O . GLY A 1 80 ? 4.122 2.995 -2.098 1.00 94.38 80 GLY A O 1
ATOM 640 N N . ASP A 1 81 ? 5.627 4.592 -1.571 1.00 96.56 81 ASP A N 1
ATOM 641 C CA . ASP A 1 81 ? 6.533 4.352 -2.701 1.00 96.56 81 ASP A CA 1
ATOM 642 C C . ASP A 1 81 ? 7.076 2.913 -2.685 1.00 96.56 81 ASP A C 1
ATOM 644 O O . ASP A 1 81 ? 7.074 2.229 -3.707 1.00 96.56 81 ASP A O 1
ATOM 648 N N . THR A 1 82 ? 7.465 2.411 -1.509 1.00 93.25 82 THR A N 1
ATOM 649 C CA . THR A 1 82 ? 7.994 1.049 -1.350 1.00 93.25 82 THR A CA 1
ATOM 650 C C . THR A 1 82 ? 6.974 -0.016 -1.760 1.00 93.25 82 THR A C 1
ATOM 652 O O . THR A 1 82 ? 7.311 -0.931 -2.514 1.00 93.25 82 THR A O 1
ATOM 655 N N . TYR A 1 83 ? 5.727 0.085 -1.289 1.00 92.12 83 TYR A N 1
ATOM 656 C CA . TYR A 1 83 ? 4.679 -0.879 -1.640 1.00 92.12 83 TYR A CA 1
ATOM 657 C C . TYR A 1 83 ? 4.286 -0.791 -3.116 1.00 92.12 83 TYR A C 1
ATOM 659 O O . TYR A 1 83 ? 4.067 -1.822 -3.755 1.00 92.12 83 TYR A O 1
ATOM 667 N N . PHE A 1 84 ? 4.249 0.420 -3.676 1.00 95.50 84 PHE A N 1
ATOM 668 C CA . PHE A 1 84 ? 3.971 0.625 -5.094 1.00 95.50 84 PHE A CA 1
ATOM 669 C C . PHE A 1 84 ? 5.045 -0.015 -5.987 1.00 95.50 84 PHE A C 1
ATOM 671 O O . PHE A 1 84 ? 4.720 -0.755 -6.919 1.00 95.50 84 PHE A O 1
ATOM 678 N N . ASP A 1 85 ? 6.324 0.181 -5.661 1.00 95.12 85 ASP A N 1
ATOM 679 C CA . ASP A 1 85 ? 7.439 -0.426 -6.392 1.00 95.12 85 ASP A CA 1
ATOM 680 C C . ASP A 1 85 ? 7.433 -1.959 -6.295 1.00 95.12 85 ASP A C 1
ATOM 682 O O . ASP A 1 85 ? 7.745 -2.652 -7.268 1.00 95.12 85 ASP A O 1
ATOM 686 N N . GLN A 1 86 ? 7.070 -2.513 -5.134 1.00 89.75 86 GLN A N 1
ATOM 687 C CA . GLN A 1 86 ? 6.905 -3.959 -4.966 1.00 89.75 86 GLN A CA 1
ATOM 688 C C . GLN A 1 86 ? 5.762 -4.500 -5.831 1.00 89.75 86 GLN A C 1
ATOM 690 O O . GLN A 1 86 ? 5.956 -5.500 -6.524 1.00 89.75 86 GLN A O 1
ATOM 695 N N . ALA A 1 87 ? 4.607 -3.826 -5.851 1.00 91.12 87 ALA A N 1
ATOM 696 C CA . ALA A 1 87 ? 3.481 -4.210 -6.700 1.00 91.12 87 ALA A CA 1
ATOM 697 C C . ALA A 1 87 ? 3.868 -4.192 -8.184 1.00 91.12 87 ALA A C 1
ATOM 699 O O . ALA A 1 87 ? 3.593 -5.152 -8.900 1.00 91.12 87 ALA A O 1
ATOM 700 N N . LYS A 1 88 ? 4.578 -3.151 -8.636 1.00 94.19 88 LYS A N 1
ATOM 701 C CA . LYS A 1 88 ? 5.047 -3.036 -10.022 1.00 94.19 88 LYS A CA 1
ATOM 702 C C . LYS A 1 88 ? 5.940 -4.209 -10.433 1.00 94.19 88 LYS A C 1
ATOM 704 O O . LYS A 1 88 ? 5.709 -4.805 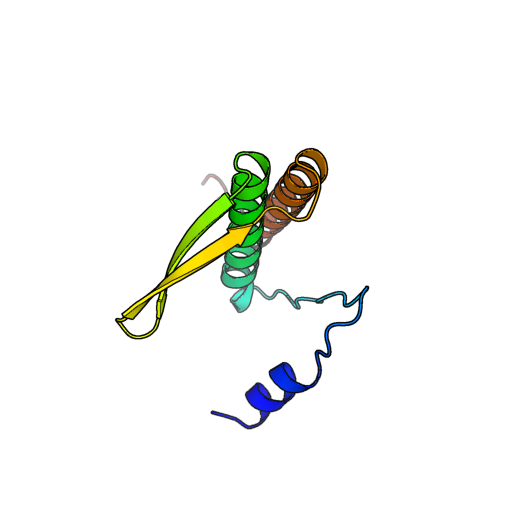-11.480 1.00 94.19 88 LYS A O 1
ATOM 709 N N . LYS A 1 89 ? 6.904 -4.592 -9.590 1.00 91.62 89 LYS A N 1
ATOM 710 C CA . LYS A 1 89 ? 7.786 -5.746 -9.851 1.00 91.62 89 LYS A CA 1
ATOM 711 C C . LYS A 1 89 ? 7.013 -7.060 -9.968 1.00 91.62 89 LYS A C 1
ATOM 713 O O . LYS A 1 89 ? 7.385 -7.920 -10.761 1.00 91.62 89 LYS A O 1
ATOM 718 N N . LEU A 1 90 ? 5.957 -7.235 -9.172 1.00 89.38 90 LEU A N 1
ATOM 719 C CA . LEU A 1 90 ? 5.102 -8.418 -9.267 1.00 89.38 90 LEU A CA 1
ATOM 720 C C . LEU A 1 90 ? 4.250 -8.396 -10.537 1.00 89.38 90 LEU A C 1
ATOM 722 O O . LEU A 1 90 ? 4.157 -9.423 -11.199 1.00 89.38 90 LEU A O 1
ATOM 726 N N . ILE A 1 91 ? 3.694 -7.242 -10.914 1.00 91.94 91 ILE A N 1
ATOM 727 C CA . ILE A 1 91 ? 2.959 -7.085 -12.176 1.00 91.94 91 ILE A CA 1
ATOM 728 C C . ILE A 1 91 ? 3.860 -7.464 -13.354 1.00 91.94 91 ILE A C 1
ATOM 730 O O . ILE A 1 91 ? 3.491 -8.321 -14.141 1.00 91.94 91 ILE A O 1
ATOM 734 N N . GLU A 1 92 ? 5.072 -6.912 -13.429 1.00 91.44 92 GLU A N 1
ATOM 735 C CA . GLU A 1 92 ? 6.023 -7.211 -14.511 1.00 91.44 92 GLU A CA 1
ATOM 736 C C . GLU A 1 92 ? 6.397 -8.700 -14.586 1.00 91.44 92 GLU A C 1
ATOM 738 O O . GLU A 1 92 ? 6.623 -9.227 -15.673 1.00 91.44 92 GLU A O 1
ATOM 743 N N . LYS A 1 93 ? 6.463 -9.386 -13.439 1.00 89.69 93 LYS A N 1
ATOM 744 C CA . LYS A 1 93 ? 6.839 -10.802 -13.365 1.00 89.69 93 LYS A CA 1
ATOM 745 C C . LYS A 1 93 ? 5.695 -11.753 -13.724 1.00 89.69 93 LYS A C 1
ATOM 747 O O . LYS A 1 93 ? 5.937 -12.740 -14.410 1.00 89.69 93 LYS A O 1
ATOM 752 N N . TYR A 1 94 ? 4.497 -11.507 -13.198 1.00 87.69 94 TYR A N 1
ATOM 753 C CA . TYR A 1 94 ? 3.364 -12.440 -13.279 1.00 87.69 94 TYR A CA 1
ATOM 754 C C . TYR A 1 94 ? 2.351 -12.065 -14.368 1.00 87.69 94 TYR A C 1
ATOM 756 O O . TYR A 1 94 ? 1.588 -12.914 -14.816 1.00 87.69 94 TYR A O 1
ATOM 764 N N . PHE A 1 95 ? 2.368 -10.809 -14.813 1.00 87.75 95 PHE A N 1
ATOM 765 C CA . PHE A 1 95 ? 1.514 -10.264 -15.867 1.00 87.75 95 PHE A CA 1
ATOM 766 C C . PHE A 1 95 ? 2.373 -9.463 -16.859 1.00 87.75 95 PHE A C 1
ATOM 768 O O . PHE A 1 95 ? 2.175 -8.250 -17.004 1.00 87.75 95 PHE A O 1
ATOM 775 N N . PRO A 1 96 ? 3.379 -10.098 -17.496 1.00 84.88 96 PRO A N 1
ATOM 776 C CA . PRO A 1 96 ? 4.198 -9.411 -18.481 1.00 84.88 96 PRO A CA 1
ATOM 777 C C . PRO A 1 96 ? 3.296 -8.869 -19.601 1.00 84.88 96 PRO A C 1
ATOM 779 O O . PRO A 1 96 ? 2.294 -9.506 -19.933 1.00 84.88 96 PRO A O 1
ATOM 782 N N . PRO A 1 97 ? 3.610 -7.695 -20.177 1.00 76.81 97 PRO A N 1
ATOM 783 C CA . PRO A 1 97 ? 2.891 -7.223 -21.352 1.00 76.81 97 PRO A CA 1
ATOM 784 C C . PRO A 1 97 ? 2.972 -8.298 -22.439 1.00 76.81 97 PRO A C 1
ATOM 786 O O . PRO A 1 97 ? 4.047 -8.863 -22.645 1.00 76.81 97 PRO A O 1
ATOM 789 N N . ASP A 1 98 ? 1.848 -8.587 -23.098 1.00 75.06 98 ASP A N 1
ATOM 790 C CA . ASP A 1 98 ? 1.822 -9.535 -24.212 1.00 75.06 98 ASP A CA 1
ATOM 791 C C . ASP A 1 98 ? 2.924 -9.163 -25.216 1.00 75.06 98 ASP A C 1
ATOM 793 O O . ASP A 1 98 ? 3.052 -7.990 -25.595 1.00 75.06 98 ASP A O 1
ATOM 797 N N . ASP A 1 99 ? 3.737 -10.150 -25.614 1.00 59.84 99 ASP A N 1
ATOM 798 C CA . ASP A 1 99 ? 4.733 -9.973 -26.673 1.00 59.84 99 ASP A CA 1
ATOM 799 C C . ASP A 1 99 ? 4.029 -9.339 -27.885 1.00 59.84 99 ASP A C 1
ATOM 801 O O . ASP A 1 99 ? 2.973 -9.833 -28.297 1.00 59.84 99 ASP A O 1
ATOM 805 N N . PRO A 1 100 ? 4.559 -8.247 -28.465 1.00 54.34 100 PRO A N 1
ATOM 806 C CA . PRO A 1 100 ? 3.975 -7.678 -29.666 1.00 54.34 100 PRO A CA 1
ATOM 807 C C . PRO A 1 100 ? 4.102 -8.709 -30.795 1.00 54.34 100 PRO A C 1
ATOM 809 O O . PRO A 1 100 ? 5.195 -8.921 -31.321 1.00 54.34 100 PRO A O 1
ATOM 812 N N . ILE A 1 101 ? 2.986 -9.371 -31.123 1.00 49.59 101 ILE A N 1
ATOM 813 C CA . ILE A 1 101 ? 2.822 -10.195 -32.332 1.00 49.59 101 ILE A CA 1
ATOM 814 C C . ILE A 1 101 ? 2.935 -9.300 -33.567 1.00 49.59 101 ILE A C 1
ATOM 816 O O . ILE A 1 101 ? 2.277 -8.232 -33.583 1.00 49.59 101 ILE A O 1
#

Nearest PDB structures (foldseek):
  6nr8-assembly1_4  TM=4.186E-01  e=1.995E+00  Homo sapiens
  4dyp-assembly2_B  TM=3.432E-01  e=1.772E+00  Influenza A virus (A/WSN/1933(H1N1))
  6pe5-assembly1_R  TM=2.282E-01  e=1.243E+00  Vibrio parahaemolyticus
  5knb-assembly1_G  TM=3.597E-01  e=5.448E+00  Enterococcus hirae ATCC 9790
  8bqs-assembly1_Dc  TM=2.937E-01  e=4.301E+00  Tetrahymena thermophila SB210

Solvent-accessible surface area (backbone atoms only — not comparable to full-atom values): 6108 Å² total; per-residue (Å²): 133,63,74,70,63,59,56,65,68,70,69,65,70,90,48,102,78,65,76,85,81,79,88,73,44,85,90,42,39,66,60,52,34,53,50,28,44,50,52,14,52,54,23,45,48,43,34,77,28,70,58,52,75,48,79,46,76,59,96,87,43,84,44,75,47,77,47,70,54,85,69,54,50,66,56,26,41,53,52,13,52,52,28,40,53,52,24,50,57,49,41,56,70,77,56,54,79,78,77,87,125

Radius of gyration: 16.69 Å; Cα contacts (8 Å, |Δi|>4): 86; chains: 1; bounding box: 33×40×50 Å

Mean predicted aligned error: 10.67 Å

pLDDT: mean 75.93, std 20.65, range [31.14, 96.56]

Secondary structure (DSSP, 8-state):
--HHHHHHHHS----TT--------TTTHHHHHHHHHHHHHHHHHHHH-SEEEEEEEETTEEEEEEEE--S-HHHHHHHHHHHHHHHHHHHHHHSPPPP--